Protein AF-A0A6M1T6B3-F1 (afdb_monomer_lite)

Foldseek 3Di:
DDPPPPDVVVVVVVVVVVVVLVVLVVVLVVVLVVLVVPLLVQFPPQCVVCVVVVHDDPPPNRCPVPPVVLVSCLPRVVVPDPVSSVVSCVRNVDPRD

Structure (mmCIF, N/CA/C/O backbone):
data_AF-A0A6M1T6B3-F1
#
_entry.id   AF-A0A6M1T6B3-F1
#
loop_
_atom_site.group_PDB
_atom_site.id
_atom_site.type_symbol
_atom_site.label_atom_id
_atom_site.label_alt_id
_atom_site.label_comp_id
_atom_site.label_asym_id
_atom_site.label_entity_id
_atom_site.label_seq_id
_atom_site.pdbx_PDB_ins_code
_atom_site.Cartn_x
_atom_site.Cartn_y
_atom_site.Cartn_z
_atom_site.occupancy
_atom_site.B_iso_or_equiv
_atom_site.auth_seq_id
_atom_site.auth_comp_id
_atom_site.auth_asym_id
_atom_site.auth_atom_id
_atom_site.pdbx_PDB_model_num
ATOM 1 N N . MET A 1 1 ? 31.396 4.422 -42.024 1.00 44.75 1 MET A N 1
ATOM 2 C CA . MET A 1 1 ? 31.609 5.241 -40.815 1.00 44.75 1 MET A CA 1
ATOM 3 C C . MET A 1 1 ? 30.856 4.533 -39.708 1.00 44.75 1 MET A C 1
ATOM 5 O O . MET A 1 1 ? 29.648 4.382 -39.829 1.00 44.75 1 MET A O 1
ATOM 9 N N . ASP A 1 2 ? 31.584 3.947 -38.764 1.00 43.34 2 ASP A N 1
ATOM 10 C CA . ASP A 1 2 ? 31.020 3.121 -37.697 1.00 43.34 2 ASP A CA 1
ATOM 11 C C . ASP A 1 2 ? 30.361 4.033 -36.652 1.00 43.34 2 ASP A C 1
ATOM 13 O O . ASP A 1 2 ? 31.023 4.851 -36.013 1.00 43.34 2 ASP A O 1
ATOM 17 N N . ILE A 1 3 ? 29.035 3.957 -36.563 1.00 44.34 3 ILE A N 1
ATOM 18 C CA . ILE A 1 3 ? 28.189 4.794 -35.696 1.00 44.34 3 ILE A CA 1
ATOM 19 C C . ILE A 1 3 ? 28.132 4.272 -34.252 1.00 44.34 3 ILE A C 1
ATOM 21 O O . ILE A 1 3 ? 27.458 4.865 -33.414 1.00 44.34 3 ILE A O 1
ATOM 25 N N . SER A 1 4 ? 28.875 3.210 -33.925 1.00 51.88 4 SER A N 1
ATOM 26 C CA . SER A 1 4 ? 28.930 2.628 -32.575 1.00 51.88 4 SER A CA 1
ATOM 27 C C . SER A 1 4 ? 29.627 3.504 -31.517 1.00 51.88 4 SER A C 1
ATOM 29 O O . SER A 1 4 ? 29.570 3.179 -30.334 1.00 51.88 4 SER A O 1
ATOM 31 N N . ASN A 1 5 ? 30.216 4.644 -31.904 1.00 47.97 5 ASN A N 1
ATOM 32 C CA . ASN A 1 5 ? 30.948 5.554 -31.006 1.00 47.97 5 ASN A CA 1
ATOM 33 C C . ASN A 1 5 ? 30.186 6.830 -30.568 1.00 47.97 5 ASN A C 1
ATOM 35 O O . ASN A 1 5 ? 30.773 7.711 -29.940 1.00 47.97 5 ASN A O 1
ATOM 39 N N . PHE A 1 6 ? 28.882 6.944 -30.838 1.00 49.84 6 PHE A N 1
ATOM 40 C CA . PHE A 1 6 ? 27.992 7.944 -30.220 1.00 49.84 6 PHE A CA 1
ATOM 41 C C . PHE A 1 6 ? 27.129 7.213 -29.172 1.00 49.84 6 PHE A C 1
ATOM 43 O O . PHE A 1 6 ? 26.282 6.420 -29.546 1.00 49.84 6 PHE A O 1
ATOM 50 N N . SER A 1 7 ? 27.202 7.371 -27.850 1.00 45.78 7 SER A N 1
ATOM 51 C CA . SER A 1 7 ? 27.842 8.329 -26.950 1.00 45.78 7 SER A CA 1
ATOM 52 C C . SER A 1 7 ? 27.870 7.702 -25.530 1.00 45.78 7 SER A C 1
ATOM 54 O O . SER A 1 7 ? 26.965 6.933 -25.194 1.00 45.78 7 SER A O 1
ATOM 56 N N . PRO A 1 8 ? 28.826 8.045 -24.645 1.00 51.88 8 PRO A N 1
ATOM 57 C CA . PRO A 1 8 ? 28.834 7.584 -23.245 1.00 51.88 8 PRO A CA 1
ATOM 58 C C . PRO A 1 8 ? 27.593 8.023 -22.439 1.00 51.88 8 PRO A C 1
ATOM 60 O O . PRO A 1 8 ? 27.272 7.441 -21.405 1.00 51.88 8 PRO A O 1
ATOM 63 N N . ILE A 1 9 ? 26.867 9.019 -22.948 1.00 50.28 9 ILE A N 1
ATOM 64 C CA . ILE A 1 9 ? 25.652 9.600 -22.372 1.00 50.28 9 ILE A CA 1
ATOM 65 C C . ILE A 1 9 ? 24.490 8.590 -22.411 1.00 50.28 9 ILE A C 1
ATOM 67 O O . ILE A 1 9 ? 23.770 8.447 -21.425 1.00 50.28 9 ILE A O 1
ATOM 71 N N . TYR A 1 10 ? 24.375 7.802 -23.489 1.00 51.72 10 TYR A N 1
ATOM 72 C CA . TYR A 1 10 ? 23.365 6.738 -23.611 1.00 51.72 10 TYR A CA 1
ATOM 73 C C . TYR A 1 10 ? 23.570 5.606 -22.593 1.00 51.72 10 TYR A C 1
ATOM 75 O O . TYR A 1 10 ? 22.606 5.045 -22.075 1.00 51.72 10 TYR A O 1
ATOM 83 N N . ASN A 1 11 ? 24.825 5.272 -22.279 1.00 57.50 11 ASN A N 1
ATOM 84 C CA . ASN A 1 11 ? 25.139 4.214 -21.317 1.00 57.50 11 ASN A CA 1
ATOM 85 C C . ASN A 1 11 ? 24.875 4.676 -19.870 1.00 57.50 11 ASN A C 1
ATOM 87 O O . ASN A 1 11 ? 24.384 3.906 -19.046 1.00 57.50 11 ASN A O 1
ATOM 91 N N . HIS A 1 12 ? 25.110 5.961 -19.578 1.00 56.00 12 HIS A N 1
ATOM 92 C CA . HIS A 1 12 ? 24.814 6.549 -18.270 1.00 56.00 12 HIS A CA 1
ATOM 93 C C . HIS A 1 12 ? 23.311 6.707 -18.013 1.00 56.00 12 HIS A C 1
ATOM 95 O O . HIS A 1 12 ? 22.854 6.335 -16.935 1.00 56.00 12 HIS A O 1
ATOM 101 N N . GLU A 1 13 ? 22.525 7.196 -18.982 1.00 59.53 13 GLU A N 1
ATOM 102 C CA . GLU A 1 13 ? 21.063 7.288 -18.832 1.00 59.53 13 GLU A CA 1
ATOM 103 C C . GLU A 1 13 ? 20.418 5.916 -18.614 1.00 59.53 13 GLU A C 1
ATOM 105 O O . GLU A 1 13 ? 19.525 5.775 -17.778 1.00 59.53 13 GLU A O 1
ATOM 110 N N . ASN A 1 14 ? 20.889 4.892 -19.327 1.00 71.12 14 ASN A N 1
ATOM 111 C CA . ASN A 1 14 ? 20.417 3.522 -19.138 1.00 71.12 14 ASN A CA 1
ATOM 112 C C . ASN A 1 14 ? 20.833 2.960 -17.771 1.00 71.12 14 ASN A C 1
ATOM 114 O O . ASN A 1 14 ? 20.041 2.268 -17.131 1.00 71.12 14 ASN A O 1
ATOM 118 N N . GLY A 1 15 ? 22.032 3.305 -17.290 1.00 76.19 15 GLY A N 1
ATOM 119 C CA . GLY A 1 15 ? 22.485 2.983 -15.938 1.00 76.19 15 GLY A CA 1
ATOM 120 C C . GLY A 1 15 ? 21.619 3.629 -14.855 1.00 76.19 15 GLY A C 1
ATOM 121 O O . GLY A 1 15 ? 21.179 2.939 -13.939 1.00 76.19 15 GLY A O 1
ATOM 122 N N . PHE A 1 16 ? 21.302 4.920 -14.990 1.00 81.38 16 PHE A N 1
ATOM 123 C CA . PHE A 1 16 ? 20.430 5.639 -14.056 1.00 81.38 16 PHE A CA 1
ATOM 124 C C . PHE A 1 16 ? 18.995 5.109 -14.072 1.00 81.38 16 PHE A C 1
ATOM 126 O O . PHE A 1 16 ? 18.425 4.892 -13.007 1.00 81.38 16 PHE A O 1
ATOM 133 N N . LYS A 1 17 ? 18.426 4.832 -15.252 1.00 81.69 17 LYS A N 1
ATOM 134 C CA . LYS A 1 17 ? 17.089 4.223 -15.373 1.00 81.69 17 LYS A CA 1
ATOM 135 C C . LYS A 1 17 ? 17.033 2.836 -14.736 1.00 81.69 17 LYS A C 1
ATOM 137 O O . LYS A 1 17 ? 16.053 2.506 -14.076 1.00 81.69 17 LYS A O 1
ATOM 142 N N . LYS A 1 18 ? 18.080 2.026 -14.917 1.00 82.94 18 LYS A N 1
ATOM 143 C CA . LYS A 1 18 ? 18.172 0.707 -14.287 1.00 82.94 18 LYS A CA 1
ATOM 144 C C . LYS A 1 18 ? 18.305 0.824 -12.768 1.00 82.94 18 LYS A C 1
ATOM 146 O O . LYS A 1 18 ? 17.570 0.156 -12.056 1.00 82.94 18 LYS A O 1
ATOM 151 N N . LEU A 1 19 ? 19.178 1.705 -12.282 1.00 84.38 19 LEU A N 1
ATOM 152 C CA . LEU A 1 19 ? 19.358 1.950 -10.851 1.00 84.38 19 LEU A CA 1
ATOM 153 C C . LEU A 1 19 ? 18.061 2.432 -10.188 1.00 84.38 19 LEU A C 1
ATOM 155 O O . LEU A 1 19 ? 17.689 1.921 -9.140 1.00 84.38 19 LEU A O 1
ATOM 159 N N . ASP A 1 20 ? 17.361 3.383 -10.807 1.00 83.19 20 ASP A N 1
ATOM 160 C CA . ASP A 1 20 ? 16.063 3.875 -10.334 1.00 83.19 20 ASP A CA 1
ATOM 161 C C . ASP A 1 20 ? 15.023 2.746 -10.273 1.00 83.19 20 ASP A C 1
ATOM 163 O O . ASP A 1 20 ? 14.332 2.585 -9.265 1.00 83.19 20 ASP A O 1
ATOM 167 N N . LYS A 1 21 ? 14.964 1.902 -11.311 1.00 81.62 21 LYS A N 1
ATOM 168 C CA . LYS A 1 21 ? 14.093 0.723 -11.338 1.00 81.62 21 LYS A CA 1
ATOM 169 C C . LYS A 1 21 ? 14.421 -0.266 -10.212 1.00 81.62 21 LYS A C 1
ATOM 171 O O . LYS A 1 21 ? 13.499 -0.734 -9.543 1.00 81.62 21 LYS A O 1
ATOM 176 N N . ASP A 1 22 ? 15.701 -0.565 -10.006 1.00 83.94 22 ASP A N 1
ATOM 177 C CA . ASP A 1 22 ? 16.171 -1.511 -8.991 1.00 83.94 22 ASP A CA 1
ATOM 178 C C . ASP A 1 22 ? 15.904 -0.971 -7.572 1.00 83.94 22 ASP A C 1
ATOM 180 O O . ASP A 1 22 ? 15.399 -1.696 -6.716 1.00 83.94 22 ASP A O 1
ATOM 184 N N . LEU A 1 23 ? 16.147 0.324 -7.330 1.00 84.19 23 LEU A N 1
ATOM 185 C CA . LEU A 1 23 ? 15.839 0.986 -6.057 1.00 84.19 23 LEU A CA 1
ATOM 186 C C . LEU A 1 23 ? 14.341 0.964 -5.748 1.00 84.19 23 LEU A C 1
ATOM 188 O O . LEU A 1 23 ? 13.953 0.649 -4.623 1.00 84.19 23 LEU A O 1
ATOM 192 N N . LYS A 1 24 ? 13.495 1.250 -6.744 1.00 78.44 24 LYS A N 1
ATOM 193 C CA . LYS A 1 24 ? 12.035 1.160 -6.600 1.00 78.44 24 LYS A CA 1
ATOM 194 C C . LYS A 1 24 ? 11.597 -0.258 -6.258 1.00 78.44 24 LYS A C 1
ATOM 196 O O . LYS A 1 24 ? 10.785 -0.431 -5.355 1.00 78.44 24 LYS A O 1
ATOM 201 N N . TYR A 1 25 ? 12.169 -1.265 -6.916 1.00 81.00 25 TYR A N 1
ATOM 202 C CA . TYR A 1 25 ? 11.859 -2.666 -6.636 1.00 81.00 25 TYR A CA 1
ATOM 203 C C . TYR A 1 25 ? 12.242 -3.075 -5.208 1.00 81.00 25 TYR A C 1
ATOM 205 O O . TYR A 1 25 ? 11.443 -3.692 -4.501 1.00 81.00 25 TYR A O 1
ATOM 213 N N . ILE A 1 26 ? 13.438 -2.686 -4.754 1.00 85.81 26 ILE A N 1
ATOM 214 C CA . ILE A 1 26 ? 13.899 -2.940 -3.383 1.00 85.81 26 ILE A CA 1
ATOM 215 C C . ILE A 1 26 ? 12.979 -2.248 -2.373 1.00 85.81 26 ILE A C 1
ATOM 217 O O . ILE A 1 26 ? 12.548 -2.885 -1.416 1.00 85.81 26 ILE A O 1
ATOM 221 N N . ALA A 1 27 ? 12.637 -0.976 -2.597 1.00 82.62 27 ALA A N 1
ATOM 222 C CA . ALA A 1 27 ? 11.762 -0.217 -1.708 1.00 82.62 27 ALA A CA 1
ATOM 223 C C . ALA A 1 27 ? 10.359 -0.835 -1.608 1.00 82.62 27 ALA A C 1
ATOM 225 O O . ALA A 1 27 ? 9.849 -1.013 -0.504 1.00 82.62 27 ALA A O 1
ATOM 226 N N . VAL A 1 28 ? 9.759 -1.217 -2.741 1.00 76.88 28 VAL A N 1
ATOM 227 C CA . VAL A 1 28 ? 8.450 -1.890 -2.786 1.00 76.88 28 VAL A CA 1
ATOM 228 C C . VAL A 1 28 ? 8.496 -3.232 -2.061 1.00 76.88 28 VAL A C 1
ATOM 230 O O . VAL A 1 28 ? 7.614 -3.523 -1.254 1.00 76.88 28 VAL A O 1
ATOM 233 N N . THR A 1 29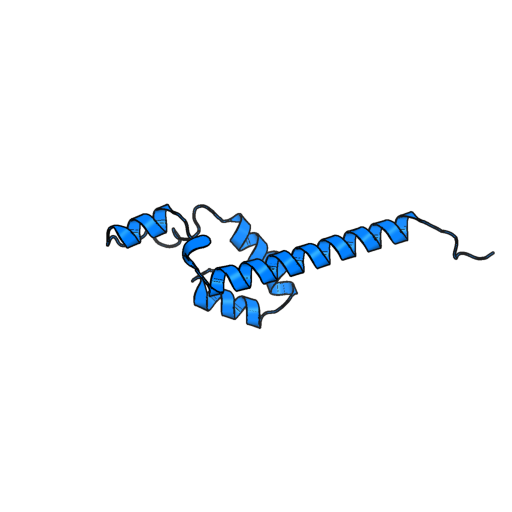 ? 9.534 -4.033 -2.300 1.00 81.75 29 THR A N 1
ATOM 234 C CA . THR A 1 29 ? 9.696 -5.339 -1.645 1.00 81.75 29 THR A CA 1
ATOM 235 C C . THR A 1 29 ? 9.847 -5.170 -0.136 1.00 81.75 29 THR A C 1
ATOM 237 O O . THR A 1 29 ? 9.168 -5.844 0.635 1.00 81.75 29 THR A O 1
ATOM 240 N N . PHE A 1 30 ? 10.691 -4.232 0.298 1.00 84.31 30 PHE A N 1
ATOM 241 C CA . PHE A 1 30 ? 10.910 -3.949 1.712 1.00 84.31 30 PHE A CA 1
ATOM 242 C C . PHE A 1 30 ? 9.638 -3.447 2.398 1.00 84.31 30 PHE A C 1
ATOM 244 O O . PHE A 1 30 ? 9.286 -3.959 3.455 1.00 84.31 30 PHE A O 1
ATOM 251 N N . LEU A 1 31 ? 8.912 -2.510 1.779 1.00 77.75 31 LEU A N 1
ATOM 252 C CA . LEU A 1 31 ? 7.621 -2.039 2.286 1.00 77.75 31 LEU A CA 1
ATOM 253 C C . LEU A 1 31 ? 6.613 -3.184 2.389 1.00 77.75 31 LEU A C 1
ATOM 255 O O . LEU A 1 31 ? 5.947 -3.310 3.405 1.00 77.75 31 LEU A O 1
ATOM 259 N N . SER A 1 32 ? 6.539 -4.057 1.387 1.00 75.69 32 SER A N 1
ATOM 260 C CA . SER A 1 32 ? 5.618 -5.200 1.406 1.00 75.69 32 SER A CA 1
ATOM 261 C C . SER A 1 32 ? 5.912 -6.153 2.566 1.00 75.69 32 SER A C 1
ATOM 263 O O . SER A 1 32 ? 4.994 -6.589 3.257 1.00 75.69 32 SER A O 1
ATOM 265 N N . VAL A 1 33 ? 7.194 -6.439 2.818 1.00 82.94 33 VAL A N 1
ATOM 266 C CA . VAL A 1 33 ? 7.626 -7.255 3.964 1.00 82.94 33 VAL A CA 1
ATOM 267 C C . VAL A 1 33 ? 7.354 -6.536 5.286 1.00 82.94 33 VAL A C 1
ATOM 269 O O . VAL A 1 33 ? 6.881 -7.165 6.227 1.00 82.94 33 VAL A O 1
ATOM 272 N N . LEU A 1 34 ? 7.606 -5.227 5.364 1.00 81.38 34 LEU A N 1
ATOM 273 C CA . LEU A 1 34 ? 7.343 -4.432 6.563 1.00 81.38 34 LEU A CA 1
ATOM 274 C C . LEU A 1 34 ? 5.854 -4.460 6.930 1.00 81.38 34 LEU A C 1
ATOM 276 O O . LEU A 1 34 ? 5.522 -4.717 8.079 1.00 81.38 34 LEU A O 1
ATOM 280 N N . LEU A 1 35 ? 4.969 -4.290 5.946 1.00 75.06 35 LEU A N 1
ATOM 281 C CA . LEU A 1 35 ? 3.516 -4.356 6.132 1.00 75.06 35 LEU A CA 1
ATOM 282 C C . LEU A 1 35 ? 3.021 -5.741 6.545 1.00 75.06 35 LEU A C 1
ATOM 284 O O . LEU A 1 35 ? 2.038 -5.851 7.271 1.00 75.06 35 LEU A O 1
ATOM 288 N N . LEU A 1 36 ? 3.691 -6.788 6.068 1.00 76.62 36 LEU A N 1
ATOM 289 C CA . LEU A 1 36 ? 3.433 -8.173 6.454 1.00 76.62 36 LEU A CA 1
ATOM 290 C C . LEU A 1 36 ? 3.759 -8.439 7.923 1.00 76.62 36 LEU A C 1
ATOM 292 O O . LEU A 1 36 ? 3.067 -9.223 8.568 1.00 76.62 36 LEU A O 1
ATOM 296 N N . VAL A 1 37 ? 4.839 -7.833 8.420 1.00 81.88 37 VAL A N 1
ATOM 297 C CA . VAL A 1 37 ? 5.284 -7.984 9.809 1.00 81.88 37 VAL A CA 1
ATOM 298 C C . VAL A 1 37 ? 4.441 -7.116 10.735 1.00 81.88 37 VAL A C 1
ATOM 300 O O . VAL A 1 37 ? 3.983 -7.601 11.766 1.00 81.88 37 VAL A O 1
ATOM 303 N N . ASP A 1 38 ? 4.236 -5.853 10.365 1.00 77.75 38 ASP A N 1
ATOM 304 C CA . ASP A 1 38 ? 3.488 -4.894 11.161 1.00 77.75 38 ASP A CA 1
ATOM 305 C C . ASP A 1 38 ? 2.889 -3.786 10.277 1.00 77.75 38 ASP A C 1
ATOM 307 O O . ASP A 1 38 ? 3.562 -2.855 9.818 1.00 77.75 38 ASP A O 1
ATOM 311 N N . SER A 1 39 ? 1.579 -3.864 10.052 1.00 73.00 39 SER A N 1
ATOM 312 C CA . SER A 1 39 ? 0.840 -2.853 9.298 1.00 73.00 39 SER A CA 1
ATOM 313 C C . SER A 1 39 ? 0.735 -1.508 10.028 1.00 73.00 39 SER A 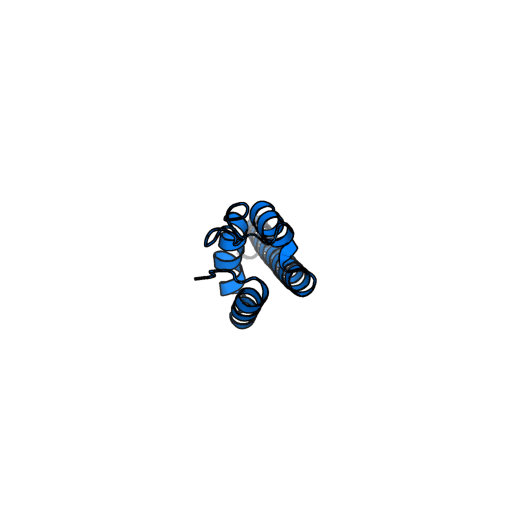C 1
ATOM 315 O O . SER A 1 39 ? 0.469 -0.498 9.382 1.00 73.00 39 SER A O 1
ATOM 317 N N . THR A 1 40 ? 0.940 -1.462 11.351 1.00 72.31 40 THR A N 1
ATOM 318 C CA . THR A 1 40 ? 0.855 -0.223 12.149 1.00 72.31 40 THR A CA 1
ATOM 319 C C . THR A 1 40 ? 2.005 0.733 11.869 1.00 72.31 40 THR A C 1
ATOM 321 O O . THR A 1 40 ? 1.824 1.943 11.959 1.00 72.31 40 THR A O 1
ATOM 324 N N . THR A 1 41 ? 3.142 0.215 11.397 1.00 71.69 41 THR A N 1
ATOM 325 C CA . THR A 1 41 ? 4.355 0.992 11.096 1.00 71.69 41 THR A CA 1
ATOM 326 C C . THR A 1 41 ? 4.165 2.087 10.042 1.00 71.69 41 THR A C 1
ATOM 328 O O . THR A 1 41 ? 5.003 2.976 9.913 1.00 71.69 41 THR A O 1
ATOM 331 N N . ILE A 1 42 ? 3.094 2.009 9.253 1.00 73.12 42 ILE A N 1
ATOM 332 C CA . ILE A 1 42 ? 2.753 2.997 8.224 1.00 73.12 42 ILE A CA 1
ATOM 333 C C . ILE A 1 42 ? 1.464 3.766 8.530 1.00 73.12 42 ILE A C 1
ATOM 335 O O . ILE A 1 42 ? 1.025 4.576 7.713 1.00 73.12 42 ILE A O 1
ATOM 339 N N . MET A 1 43 ? 0.820 3.476 9.658 1.00 74.38 43 MET A N 1
ATOM 340 C CA . MET A 1 43 ? -0.370 4.199 10.077 1.00 74.38 43 MET A CA 1
ATOM 341 C C . MET A 1 43 ? 0.035 5.483 10.796 1.00 74.38 43 MET A C 1
ATOM 343 O O . MET A 1 43 ? 1.111 5.584 11.383 1.00 74.38 43 MET A O 1
ATOM 347 N N . SER A 1 44 ? -0.841 6.482 10.742 1.00 76.00 44 SER A N 1
ATOM 348 C CA . SER A 1 44 ? -0.703 7.677 11.568 1.00 76.00 44 SER A CA 1
ATOM 349 C C . SER A 1 44 ? -0.578 7.284 13.039 1.00 76.00 44 SER A C 1
ATOM 351 O O . SER A 1 44 ? -1.374 6.484 13.532 1.00 76.00 44 SER A O 1
ATOM 353 N N . THR A 1 45 ? 0.366 7.891 13.756 1.00 76.50 45 THR A N 1
ATOM 354 C CA . THR A 1 45 ? 0.460 7.740 15.214 1.00 76.50 45 THR A CA 1
ATOM 355 C C . THR A 1 45 ? -0.842 8.152 15.882 1.00 76.50 45 THR A C 1
ATOM 357 O O . THR A 1 45 ? -1.308 7.448 16.763 1.00 76.50 45 THR A O 1
ATOM 360 N N . ASP A 1 46 ? -1.509 9.191 15.367 1.00 77.88 46 ASP A N 1
ATOM 361 C CA . ASP A 1 46 ? -2.809 9.621 15.883 1.00 77.88 46 ASP A CA 1
ATOM 362 C C . ASP A 1 46 ? -3.852 8.500 15.775 1.00 77.88 46 ASP A C 1
ATOM 364 O O . ASP A 1 46 ? -4.689 8.346 16.657 1.00 77.88 46 ASP A O 1
ATOM 368 N N . TYR A 1 47 ? -3.806 7.690 14.714 1.00 80.56 47 TYR A N 1
ATOM 369 C CA . TYR A 1 47 ? -4.711 6.551 14.552 1.00 80.56 47 TYR A CA 1
ATOM 370 C C . TYR A 1 47 ? -4.410 5.444 15.567 1.00 80.56 47 TYR A C 1
ATOM 372 O O . TYR A 1 47 ? -5.331 4.910 16.186 1.00 80.56 47 TYR A O 1
ATOM 380 N N . ILE A 1 48 ? -3.128 5.129 15.767 1.00 78.31 48 ILE A N 1
ATOM 381 C CA . ILE A 1 48 ? -2.687 4.142 16.759 1.00 78.31 48 ILE A CA 1
ATOM 382 C C . ILE A 1 48 ? -3.061 4.593 18.174 1.00 78.31 48 ILE A C 1
ATOM 384 O O . ILE A 1 48 ? -3.652 3.811 18.913 1.00 78.31 48 ILE A O 1
ATOM 388 N N . ASP A 1 49 ? -2.854 5.866 18.504 1.00 83.06 49 ASP A N 1
ATOM 389 C CA . ASP A 1 49 ? -3.207 6.441 19.803 1.00 83.06 49 ASP A CA 1
ATOM 390 C C . ASP A 1 49 ? -4.717 6.329 20.081 1.00 83.06 49 ASP A C 1
ATOM 392 O O . ASP A 1 49 ? -5.125 5.989 21.193 1.00 83.06 49 ASP A O 1
ATOM 396 N N . HIS A 1 50 ? -5.573 6.547 19.071 1.00 83.75 50 HIS A N 1
ATOM 397 C CA . HIS A 1 50 ? -7.018 6.339 19.225 1.00 83.75 50 HIS A CA 1
ATOM 398 C C . HIS A 1 50 ? -7.345 4.872 19.530 1.00 83.75 50 HIS A C 1
ATOM 400 O O . HIS A 1 50 ? -8.140 4.605 20.434 1.00 83.75 50 HIS A O 1
ATOM 406 N N . LEU A 1 51 ? -6.716 3.927 18.823 1.00 81.38 51 LEU A N 1
ATOM 407 C CA . LEU A 1 51 ? -6.915 2.496 19.063 1.00 81.38 51 LEU A CA 1
ATOM 408 C C . LEU A 1 51 ? -6.436 2.071 20.457 1.00 81.38 51 LEU A C 1
ATOM 410 O O . LEU A 1 51 ? -7.145 1.333 21.143 1.00 81.38 51 LEU A O 1
ATOM 414 N N . GLU A 1 52 ? -5.279 2.560 20.905 1.00 84.62 52 GLU A N 1
ATOM 415 C CA . GLU A 1 52 ? -4.724 2.256 22.230 1.00 84.62 52 GLU A CA 1
ATOM 416 C C . GLU A 1 52 ? -5.588 2.811 23.369 1.00 84.62 52 GLU A C 1
ATOM 418 O O . GLU A 1 52 ? -5.733 2.176 24.415 1.00 84.62 52 GLU A O 1
ATOM 423 N N . MET A 1 53 ? -6.228 3.963 23.154 1.00 88.38 53 MET A N 1
ATOM 424 C CA . MET A 1 53 ? -7.165 4.558 24.111 1.00 88.38 53 MET A CA 1
ATOM 425 C C . MET A 1 53 ? -8.574 3.942 24.059 1.00 88.38 53 MET A C 1
ATOM 427 O O . MET A 1 53 ? -9.451 4.361 24.818 1.00 88.38 53 MET A O 1
ATOM 431 N N . GLY A 1 54 ? -8.823 2.960 23.183 1.00 84.00 54 GLY A N 1
ATOM 432 C CA . GLY A 1 54 ? -10.150 2.367 22.982 1.00 84.00 54 GLY A CA 1
ATOM 433 C C . GLY A 1 54 ? -11.164 3.334 22.356 1.00 84.00 54 GLY A C 1
ATOM 434 O O . GLY A 1 54 ? -12.374 3.135 22.481 1.00 84.00 54 GLY A O 1
ATOM 435 N N . LEU A 1 55 ? -10.678 4.395 21.710 1.00 85.44 55 LEU A N 1
ATOM 436 C CA . LEU A 1 55 ? -11.478 5.373 20.986 1.00 85.44 55 LEU A CA 1
ATOM 437 C C . LEU A 1 55 ? -11.681 4.913 19.541 1.00 85.44 55 LEU A C 1
ATOM 439 O O . LEU A 1 55 ? -10.884 4.167 18.978 1.00 85.44 55 LEU A O 1
ATOM 443 N N . THR A 1 56 ? -12.764 5.371 18.916 1.00 84.19 56 THR A N 1
ATOM 444 C CA . THR A 1 56 ? -12.963 5.168 17.477 1.00 84.19 56 THR A CA 1
ATOM 445 C C . THR A 1 56 ? -12.135 6.208 16.718 1.00 84.19 56 THR A C 1
ATOM 447 O O . THR A 1 56 ? -12.381 7.403 16.912 1.00 84.19 56 THR A O 1
ATOM 450 N N . PRO A 1 57 ? -11.159 5.802 15.887 1.00 81.12 57 PRO A N 1
ATOM 451 C CA . PRO A 1 57 ? -10.382 6.743 15.093 1.00 81.12 57 PRO A CA 1
ATOM 452 C C . PRO A 1 57 ? -11.274 7.460 14.066 1.00 81.12 57 PRO A C 1
ATOM 454 O O . PRO A 1 57 ? -12.218 6.849 13.560 1.00 81.12 57 PRO A O 1
ATOM 457 N N . PRO A 1 58 ? -10.985 8.726 13.718 1.00 79.44 58 PRO A N 1
ATOM 458 C CA . PRO A 1 58 ? -11.663 9.407 12.617 1.00 79.44 58 PRO A CA 1
ATOM 459 C C . PRO A 1 58 ? -11.470 8.672 11.279 1.00 79.44 58 PRO A C 1
ATOM 461 O O . PRO A 1 58 ? -10.412 8.079 11.048 1.00 79.44 58 PRO A O 1
ATOM 464 N N . ASP A 1 59 ? -12.450 8.747 10.377 1.00 73.00 59 ASP A N 1
ATOM 465 C CA . ASP A 1 59 ? -12.357 8.128 9.046 1.00 73.00 59 ASP A CA 1
ATOM 466 C C . ASP A 1 59 ? -11.094 8.589 8.290 1.00 73.00 59 ASP A C 1
ATOM 468 O O . ASP A 1 59 ? -10.744 9.770 8.308 1.00 73.00 59 ASP A O 1
ATOM 472 N N . GLU A 1 60 ? -10.400 7.645 7.640 1.00 69.75 60 GLU A N 1
ATOM 473 C CA . GLU A 1 60 ? -9.140 7.842 6.892 1.00 69.75 60 GLU A CA 1
ATOM 474 C C . GLU A 1 60 ? -7.950 8.376 7.719 1.00 69.75 60 GLU A C 1
ATOM 476 O O . GLU A 1 60 ? -6.863 8.603 7.176 1.00 69.75 60 GLU A O 1
ATOM 481 N N . SER A 1 61 ? -8.098 8.533 9.041 1.00 74.00 61 SER A N 1
ATOM 482 C CA . SER A 1 61 ? -7.034 9.092 9.885 1.00 74.00 61 SER A CA 1
ATOM 483 C C . SER A 1 61 ? -5.783 8.220 9.954 1.00 74.00 61 SER A C 1
ATOM 485 O O . SER A 1 61 ? -4.702 8.746 10.223 1.00 74.00 61 SER A O 1
ATOM 487 N N . GLN A 1 62 ? -5.878 6.930 9.603 1.00 71.31 62 GLN A N 1
ATOM 488 C CA . GLN A 1 62 ? -4.715 6.054 9.467 1.00 71.31 62 GLN A CA 1
ATOM 489 C C . GLN A 1 62 ? -3.701 6.534 8.409 1.00 71.31 62 GLN A C 1
ATOM 491 O O . GLN A 1 62 ? -2.547 6.121 8.467 1.00 71.31 62 GLN A O 1
ATOM 496 N N . TYR A 1 63 ? -4.072 7.447 7.497 1.00 69.88 63 TYR A N 1
ATOM 497 C CA . TYR A 1 63 ? -3.187 7.957 6.434 1.00 69.88 63 TYR A CA 1
ATOM 498 C C . TYR A 1 63 ? -2.837 9.438 6.534 1.00 69.88 63 TYR A C 1
ATOM 500 O O . TYR A 1 63 ? -2.041 9.922 5.726 1.00 69.88 63 TYR A O 1
ATOM 508 N N . SER A 1 64 ? -3.361 10.155 7.532 1.00 68.19 64 SER A N 1
ATOM 509 C CA . SER A 1 64 ? -3.231 11.616 7.646 1.00 68.19 64 SER A CA 1
ATOM 510 C C . SER A 1 64 ? -1.787 12.133 7.646 1.00 68.19 64 SER A C 1
ATOM 512 O O . SER A 1 64 ? -1.546 13.275 7.260 1.00 68.19 64 SER A O 1
ATOM 514 N N . ILE A 1 65 ? -0.817 11.301 8.036 1.00 62.19 65 ILE A N 1
ATOM 515 C CA . ILE A 1 65 ? 0.601 11.680 8.153 1.00 62.19 65 ILE A CA 1
ATOM 516 C C . ILE A 1 65 ? 1.442 11.194 6.963 1.00 62.19 65 ILE A C 1
ATOM 518 O O . ILE A 1 65 ? 2.502 11.751 6.675 1.00 62.19 65 ILE A O 1
ATOM 522 N N . MET A 1 66 ? 0.960 10.201 6.209 1.00 67.19 66 MET A N 1
ATOM 523 C CA . MET A 1 66 ? 1.705 9.575 5.112 1.00 67.19 66 MET A CA 1
ATOM 524 C C . MET A 1 66 ? 1.018 9.589 3.724 1.00 67.19 66 MET A C 1
ATOM 526 O O . MET A 1 66 ? 1.119 8.599 2.991 1.00 67.19 66 MET A O 1
ATOM 530 N N . PRO A 1 67 ? 0.449 10.722 3.246 1.00 65.81 67 PRO A N 1
ATOM 531 C CA . PRO A 1 67 ? -0.072 10.827 1.873 1.00 65.81 67 PRO A CA 1
ATOM 532 C C . PRO A 1 67 ? 0.950 10.437 0.791 1.00 65.81 67 PRO A C 1
ATOM 534 O O . PRO A 1 67 ? 0.603 9.877 -0.248 1.00 65.81 67 PRO A O 1
ATOM 537 N N . ARG A 1 68 ? 2.245 10.691 1.039 1.00 65.38 68 ARG A N 1
ATOM 538 C CA . ARG A 1 68 ? 3.324 10.350 0.098 1.00 65.38 68 ARG A CA 1
ATOM 539 C C . ARG A 1 68 ? 3.527 8.851 -0.099 1.00 65.38 68 ARG A C 1
ATOM 541 O O . ARG A 1 68 ? 3.943 8.459 -1.184 1.00 65.38 68 ARG A O 1
ATOM 548 N N . ILE A 1 69 ? 3.271 8.021 0.911 1.00 69.31 69 ILE A N 1
ATOM 549 C CA . ILE A 1 69 ? 3.435 6.567 0.775 1.00 69.31 69 ILE A CA 1
ATOM 550 C C . ILE A 1 69 ? 2.248 5.969 0.022 1.00 69.31 69 ILE A C 1
ATOM 552 O O . ILE A 1 69 ? 2.464 5.138 -0.853 1.00 69.31 69 ILE A O 1
ATOM 556 N N . GLN A 1 70 ? 1.029 6.474 0.236 1.00 70.75 70 GLN A N 1
ATOM 557 C CA . GLN A 1 70 ? -0.106 6.145 -0.634 1.00 70.75 70 GLN A CA 1
ATOM 558 C C . GLN A 1 70 ? 0.157 6.539 -2.089 1.00 70.75 70 GLN A C 1
ATOM 560 O O . GLN A 1 70 ? -0.074 5.737 -2.990 1.00 70.75 70 GLN A O 1
ATOM 565 N N . GLN A 1 71 ? 0.688 7.741 -2.331 1.00 73.94 71 GLN A N 1
ATOM 566 C CA . GLN A 1 71 ? 1.060 8.169 -3.680 1.00 73.94 71 GLN A CA 1
ATOM 567 C C . GLN A 1 71 ? 2.142 7.263 -4.284 1.00 73.94 71 GLN A C 1
ATOM 569 O O . GLN A 1 71 ? 1.999 6.816 -5.417 1.00 73.94 71 GLN A O 1
ATOM 574 N N . PHE A 1 72 ? 3.181 6.927 -3.517 1.00 73.75 72 PHE A N 1
ATOM 575 C CA . PHE A 1 72 ? 4.234 6.010 -3.953 1.00 73.75 72 PHE A CA 1
ATOM 576 C C . PHE A 1 72 ? 3.676 4.624 -4.311 1.00 73.75 72 PHE A C 1
ATOM 578 O O . PHE A 1 72 ? 4.029 4.057 -5.344 1.00 73.75 72 PHE A O 1
ATOM 585 N N . ILE A 1 73 ? 2.766 4.088 -3.498 1.00 70.69 73 ILE A N 1
ATOM 586 C CA . ILE A 1 73 ? 2.140 2.792 -3.763 1.00 70.69 73 ILE A CA 1
ATOM 587 C C . ILE A 1 73 ? 1.240 2.864 -5.009 1.00 70.69 73 ILE A C 1
ATOM 589 O O . ILE A 1 73 ? 1.326 2.004 -5.886 1.00 70.69 73 ILE A O 1
ATOM 593 N N . ASN A 1 74 ? 0.434 3.916 -5.151 1.00 71.56 74 ASN A N 1
ATOM 594 C CA . ASN A 1 74 ? -0.412 4.112 -6.330 1.00 71.56 74 ASN A CA 1
ATOM 595 C C . ASN A 1 74 ? 0.409 4.262 -7.625 1.00 71.56 74 ASN A C 1
ATOM 597 O O . ASN A 1 74 ? 0.042 3.692 -8.651 1.00 71.56 74 ASN A O 1
ATOM 601 N N . GLU A 1 75 ? 1.518 5.003 -7.594 1.00 73.94 75 GLU A N 1
ATOM 602 C CA . GLU A 1 75 ? 2.330 5.288 -8.783 1.00 73.94 75 GLU A CA 1
ATOM 603 C C . GLU A 1 75 ? 3.223 4.111 -9.197 1.00 73.94 75 GLU A C 1
ATOM 605 O O . GLU A 1 75 ? 3.335 3.811 -10.389 1.00 73.94 75 GLU A O 1
ATOM 610 N N . TYR A 1 76 ? 3.856 3.437 -8.233 1.00 69.81 76 TYR A N 1
ATOM 611 C CA . TYR A 1 76 ? 4.925 2.473 -8.519 1.00 69.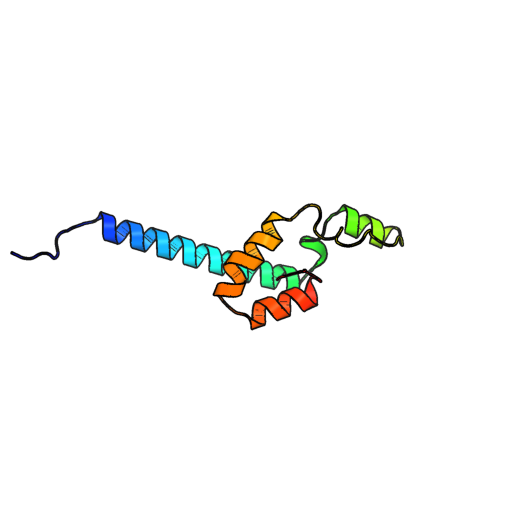81 76 TYR A CA 1
ATOM 612 C C . TYR A 1 76 ? 4.517 1.016 -8.337 1.00 69.81 76 TYR A C 1
ATOM 614 O O . TYR A 1 76 ? 5.044 0.141 -9.018 1.00 69.81 76 TYR A O 1
ATOM 622 N N . LEU A 1 77 ? 3.589 0.731 -7.430 1.00 66.81 77 LEU A N 1
ATOM 623 C CA . LEU A 1 77 ? 3.230 -0.644 -7.083 1.00 66.81 77 LEU A CA 1
ATOM 624 C C . LEU A 1 77 ? 2.236 -1.222 -8.098 1.00 66.81 77 LEU A C 1
ATOM 626 O O . LEU A 1 77 ? 2.407 -2.352 -8.551 1.00 66.81 77 LEU A O 1
ATOM 630 N N . LYS A 1 78 ? 1.302 -0.394 -8.585 1.00 63.16 78 LYS A N 1
ATOM 631 C CA . LYS A 1 78 ? 0.401 -0.731 -9.703 1.00 63.16 78 LYS A CA 1
ATOM 632 C C . LYS A 1 78 ? 1.113 -1.080 -11.005 1.00 63.16 78 LYS A C 1
ATOM 634 O O . LYS A 1 78 ? 0.604 -1.861 -11.800 1.00 63.16 78 LYS A O 1
ATOM 639 N N . THR A 1 79 ? 2.266 -0.468 -11.258 1.00 64.44 79 THR A N 1
ATOM 640 C CA . THR A 1 79 ? 3.054 -0.741 -12.466 1.00 64.44 79 THR A CA 1
ATOM 641 C C . THR A 1 79 ? 3.864 -2.031 -12.361 1.00 64.44 79 THR A C 1
ATOM 643 O O . THR A 1 79 ? 4.346 -2.512 -13.385 1.00 64.44 79 THR A O 1
ATOM 646 N N . TYR A 1 80 ? 4.016 -2.582 -11.155 1.00 65.44 80 TYR A N 1
ATOM 647 C CA . TYR A 1 80 ? 4.834 -3.761 -10.894 1.00 65.44 80 TYR A CA 1
ATOM 648 C C . TYR A 1 80 ? 4.014 -5.039 -10.752 1.00 65.44 80 TYR A C 1
ATOM 650 O O . TYR A 1 80 ? 4.323 -6.014 -11.434 1.00 65.44 80 TYR A O 1
ATOM 658 N N . ASP A 1 81 ? 2.997 -5.046 -9.886 1.00 69.38 81 ASP A N 1
ATOM 659 C CA . ASP A 1 81 ? 2.197 -6.243 -9.617 1.00 69.38 81 ASP A CA 1
ATOM 660 C C . ASP A 1 81 ? 0.855 -5.885 -8.955 1.00 69.38 81 ASP A C 1
ATOM 662 O O . ASP A 1 81 ? 0.803 -5.375 -7.832 1.00 69.38 81 ASP A O 1
ATOM 666 N N . ASN A 1 82 ? -0.247 -6.168 -9.654 1.00 72.31 82 ASN A N 1
ATOM 667 C CA . ASN A 1 82 ? -1.595 -5.915 -9.145 1.00 72.31 82 ASN A CA 1
ATOM 668 C C . ASN A 1 82 ? -1.966 -6.844 -7.977 1.00 72.31 82 ASN A C 1
ATOM 670 O O . ASN A 1 82 ? -2.712 -6.421 -7.096 1.00 72.31 82 ASN A O 1
ATOM 674 N N . GLU A 1 83 ? -1.431 -8.070 -7.921 1.00 73.12 83 GLU A N 1
ATOM 675 C CA . GLU A 1 83 ? -1.685 -8.978 -6.793 1.00 73.12 83 GLU A CA 1
ATOM 676 C C . GLU A 1 83 ? -1.045 -8.440 -5.512 1.00 73.12 83 GLU A C 1
ATOM 678 O O . GLU A 1 83 ? -1.645 -8.500 -4.438 1.00 73.12 83 GLU A O 1
ATOM 683 N N . LEU A 1 84 ? 0.143 -7.840 -5.629 1.00 69.94 84 LEU A N 1
ATOM 684 C CA . LEU A 1 84 ? 0.825 -7.205 -4.506 1.00 69.94 84 LEU A CA 1
ATOM 685 C C . LEU A 1 84 ? 0.062 -5.971 -4.005 1.00 69.94 84 LEU A C 1
ATOM 687 O O . LEU A 1 84 ? -0.030 -5.748 -2.799 1.00 69.94 84 LEU A O 1
ATOM 691 N N . VAL A 1 85 ? -0.534 -5.195 -4.915 1.00 72.31 85 VAL A N 1
ATOM 692 C CA . VAL A 1 85 ? -1.413 -4.070 -4.563 1.00 72.31 85 VAL A CA 1
ATOM 693 C C . VAL A 1 85 ? -2.630 -4.545 -3.773 1.00 72.31 85 VAL A C 1
ATOM 695 O O . VAL A 1 85 ? -2.935 -3.979 -2.723 1.00 72.31 85 VAL A O 1
ATOM 698 N N . ASP A 1 86 ? -3.312 -5.587 -4.242 1.00 73.88 86 ASP A N 1
ATOM 699 C CA . ASP A 1 86 ? -4.494 -6.120 -3.563 1.00 73.88 86 ASP A CA 1
ATOM 700 C C . ASP A 1 86 ? -4.144 -6.759 -2.216 1.00 73.88 86 ASP A C 1
ATOM 702 O O . ASP A 1 86 ? -4.879 -6.609 -1.234 1.00 73.88 86 ASP A O 1
ATOM 706 N N . PHE A 1 87 ? -2.980 -7.401 -2.133 1.00 74.31 87 PHE A N 1
ATOM 707 C CA . PHE A 1 87 ? -2.434 -7.902 -0.883 1.00 74.31 87 PHE A CA 1
ATOM 708 C C . PHE A 1 87 ? -2.181 -6.767 0.121 1.00 74.31 87 PHE A C 1
ATOM 710 O O . PHE A 1 87 ? -2.638 -6.850 1.262 1.00 74.31 87 PHE A O 1
ATOM 717 N N . ILE A 1 88 ? -1.542 -5.674 -0.312 1.00 70.25 88 ILE A N 1
ATOM 718 C CA . ILE A 1 88 ? -1.285 -4.497 0.528 1.00 70.25 88 ILE A CA 1
ATOM 719 C C . ILE A 1 88 ? -2.597 -3.850 0.992 1.00 70.25 88 ILE A C 1
ATOM 721 O O . ILE A 1 88 ? -2.750 -3.604 2.185 1.00 70.25 88 ILE A O 1
ATOM 725 N N . LYS A 1 89 ? -3.581 -3.654 0.101 1.00 73.69 89 LYS A N 1
ATOM 726 C CA . LYS A 1 89 ? -4.916 -3.135 0.473 1.00 73.69 89 LYS A CA 1
ATOM 727 C C . LYS A 1 89 ? -5.548 -3.936 1.605 1.00 73.69 89 LYS A C 1
ATOM 729 O O . LYS A 1 89 ? -6.139 -3.362 2.517 1.00 73.69 89 LYS A O 1
ATOM 734 N N . LYS A 1 90 ? -5.425 -5.263 1.536 1.00 72.38 90 LYS A N 1
ATOM 735 C CA . LYS A 1 90 ? -6.034 -6.184 2.496 1.00 72.38 90 LYS 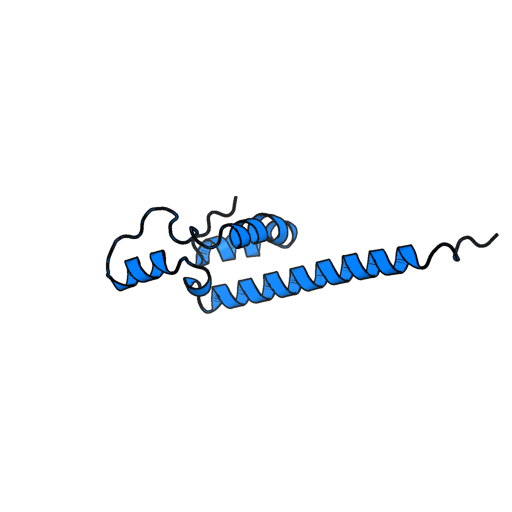A CA 1
ATOM 736 C C . LYS A 1 90 ? -5.392 -6.106 3.879 1.00 72.38 90 LYS A C 1
ATOM 738 O O . LYS A 1 90 ? -6.106 -6.250 4.866 1.00 72.38 90 LYS A O 1
ATOM 743 N N . ILE A 1 91 ? -4.075 -5.916 3.952 1.00 68.81 91 ILE A N 1
ATOM 744 C CA . ILE A 1 91 ? -3.340 -5.912 5.228 1.00 68.81 91 ILE A CA 1
ATOM 745 C C . ILE A 1 91 ? -3.211 -4.520 5.841 1.00 68.81 91 ILE A C 1
ATOM 747 O O . ILE A 1 91 ? -3.133 -4.399 7.056 1.00 68.81 91 ILE A O 1
ATOM 751 N N . SER A 1 92 ? -3.185 -3.469 5.021 1.00 64.25 92 SER A N 1
ATOM 752 C CA . SER A 1 92 ? -2.943 -2.111 5.497 1.00 64.25 92 SER A CA 1
ATOM 753 C C . SER A 1 92 ? -4.198 -1.257 5.571 1.00 64.25 92 SER A C 1
ATOM 755 O O . SER A 1 92 ? -4.080 -0.109 5.970 1.00 64.25 92 SER A O 1
ATOM 757 N N . PHE A 1 93 ? -5.352 -1.765 5.122 1.00 64.81 93 PHE A N 1
ATOM 758 C CA . PHE A 1 93 ? -6.601 -1.014 4.942 1.00 64.81 93 PHE A CA 1
ATOM 759 C C . PHE A 1 93 ? -6.473 0.208 4.008 1.00 64.81 93 PHE A C 1
ATOM 761 O O . PHE A 1 93 ? -7.261 1.152 4.121 1.00 64.81 93 PHE A O 1
ATOM 768 N N . MET A 1 94 ? -5.441 0.277 3.146 1.00 64.38 94 MET A N 1
ATOM 769 C CA . MET A 1 94 ? -5.166 1.475 2.331 1.00 64.38 94 MET A CA 1
ATOM 770 C C . MET A 1 94 ? -6.179 1.641 1.208 1.00 64.38 94 MET A C 1
ATOM 772 O O . MET A 1 94 ? -6.488 0.693 0.487 1.00 64.38 94 MET A O 1
ATOM 776 N N . ASN A 1 95 ? -6.616 2.884 0.999 1.00 58.47 95 ASN A N 1
ATOM 777 C CA . ASN A 1 95 ? -7.426 3.259 -0.150 1.00 58.47 95 ASN A CA 1
ATOM 778 C C . ASN A 1 95 ? -6.521 3.482 -1.380 1.00 58.47 95 ASN A C 1
ATOM 780 O O . ASN A 1 95 ? -6.110 4.595 -1.702 1.00 58.47 95 ASN A O 1
ATOM 784 N N . ILE A 1 96 ? -6.116 2.377 -2.011 1.00 57.81 96 ILE A N 1
ATOM 785 C CA . ILE A 1 96 ? -5.240 2.364 -3.194 1.00 57.81 96 ILE A CA 1
ATOM 786 C C . ILE A 1 96 ? -6.157 2.330 -4.431 1.00 57.81 96 ILE A C 1
ATOM 788 O O . ILE A 1 96 ? -6.777 1.303 -4.721 1.00 57.81 96 ILE A O 1
ATOM 792 N N . HIS A 1 97 ? -6.319 3.455 -5.128 1.00 55.84 97 HIS A N 1
ATOM 793 C CA . HIS A 1 97 ? -7.203 3.577 -6.297 1.00 5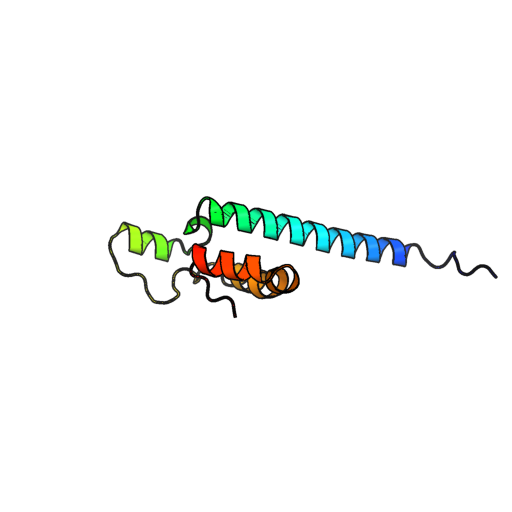5.84 97 HIS A CA 1
ATOM 794 C C . HIS A 1 97 ? -6.517 3.138 -7.559 1.00 55.84 97 HIS A C 1
ATOM 796 O O . HIS A 1 97 ? -5.442 3.701 -7.863 1.00 55.84 97 HIS A O 1
#

Organism: NCBI:txid1736908

pLDDT: mean 71.45, std 10.82, range [43.34, 88.38]

Sequence (97 aa):
MDISNFSPIYNHENGFKKLDKDLKYIAVTFLSVLLLVDSTTIMSTDYIDHLEMGLTPPDESQYSIMPRIQQFINEYLKTYDNELVDFIKKISFMNIH

Radius of gyration: 19.22 Å; chains: 1; bounding box: 45×21×65 Å

Secondary structure (DSSP, 8-state):
--GGGS-HHHHHHHHHHHHHHHHHHHHHHHHHHHHHH-GGGGS-HHHHHHHHTTPPPPTTGGGTT-HHHHHHIIIIITTT-HHHHHHHHHHH-----

=== Feature glossary ===
Reading guide. The protein is described through the following features:

Foldseek 3Di. A 3Di character summarizes, for each residue, the relative orientation of the Cα frame of its nearest spatial neighbor. Because it encodes fold topology rather than chemistry, 3Di alignments detect remote structural similarity that sequence alignment misses.

Contact-map, Ramachandran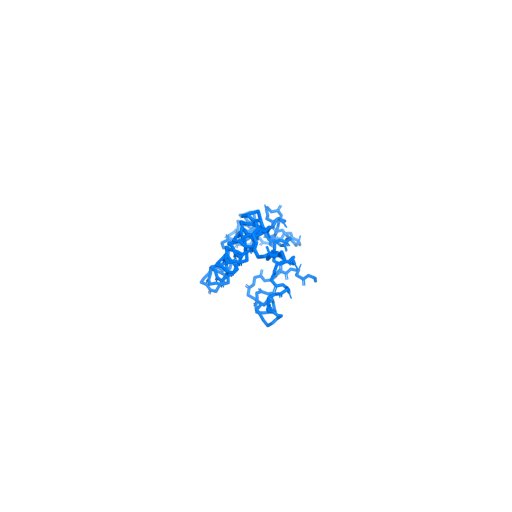, and PAE plots. Plot images: a contact map (which residues are close in 3D, as an N×N binary image), a Ramachandran scatter (backbone torsion angles, revealing secondary-structure composition at a glance), and — for AlphaFold structures — a PAE heatmap (pairwise prediction confidence).

Radius of gyration, Cα contacts, bounding box. Radius of gyration (Rg) is the root-mean-square distance of Cα atoms from their centroid — a single number for overall size and compactness. A globular domain of N residues has Rg ≈ 2.2·N^0.38 Å; an extended or disordered chain has a much larger Rg. The Cα contact count is the number of residue pairs whose Cα atoms are within 8 Å and are more than four positions apart in sequence — a standard proxy for tertiary packing density. The bounding box is the smallest axis-aligned box enclosing all Cα atoms.

Secondary structure (8-state, DSSP). Eight-state secondary structure (DSSP): H is the canonical α-helix, G the tighter 3₁₀-helix, I the wider π-helix; E/B are β-structure, T and S are turns and bends, and '-' is everything else. DSSP derives these from the pattern of main-chain N–H···O=C hydrogen bonds, not from the sequence.

B-factor. B-factor (Debye–Waller factor) reflects atomic displacement in the crystal lattice. It is an experimental observable (units Å²), not a prediction; low values mean the atom is pinned down, high values mean it moves or is heterogeneous across the crystal.

pLDDT. pLDDT is the predicted lDDT-Cα score: AlphaFold's confidence that the local environment of each residue (all inter-atomic distances within 15 Å) is correctly placed. It is a per-residue number between 0 and 100, with higher meaning more reliable.

Nearest PDB structures. Nearest PDB neighbors are the top structural matches found by Foldseek when searching this structure against the entire Protein Data Bank. Each hit reports a TM-score (0 to 1; >0.5 almost always implies the same fold) and an E-value. These are *structural* homologs — they may share no detectable sequence similarity.

Solvent-accessible surface area. Accessible surface area quantifies burial. A residue with SASA near zero is packed into the hydrophobic core; one with SASA >100 Å² sits on the surface. Computed here via the Shrake–Rupley numerical algorithm with a 1.4 Å probe.

Rendered structure images. Structure images are PyMOL renders from six orthogonal camera directions. Cartoon representation draws helices as coils and strands as arrows; sticks shows the backbone as bonds; surface shows the solvent-excluded envelope. Rainbow coloring maps sequence position to hue (blue→red, N→C); chain coloring assigns a distinct color per polypeptide.

Backbone torsions (φ/ψ). φ (phi) and ψ (psi) are the two rotatable backbone dihedrals per residue: φ is the C(i-1)–N–Cα–C torsion, ψ is the N–Cα–C–N(i+1) torsion, both in degrees on (−180°, 180°]. α-helical residues cluster near (−60°, −45°); β-strand residues near (−120°, +130°). A Ramachandran plot is simply a scatter of (φ, ψ) for every residue.

Predicted aligned error. Predicted Aligned Error (PAE) is an AlphaFold confidence matrix: entry (i, j) is the expected error in the position of residue j, in ångströms, when the prediction is superimposed on the true structure at residue i. Low PAE within a block of residues means that block is internally rigid and well-predicted; high PAE between two blocks means their relative placement is uncertain even if each block individually is confident.

mmCIF coordinates. Structure coordinates are given as an mmCIF _atom_site loop: one row per atom with element, residue name, chain id, sequence number, and x/y/z position in Å. Only the four main-chain atoms per residue are included here; side chains are omitted to keep the record compact.

InterPro / GO / CATH / organism. Database cross-references. InterPro integrates a dozen domain/family signature databases into unified entries with residue-range hits. GO terms attach function/process/location labels with evidence codes. CATH codes position the fold in a four-level structural taxonomy. Organism is the NCBI-taxonomy species name.

Secondary structure (3-state, P-SEA). SS3 is a coarse helix/strand/coil call (letters a/b/c) made by the P-SEA algorithm from inter-Cα distances and dihedrals. It is less detailed than DSSP but needs only Cα positions.

Sequence. Sequence gives the chain of amino acids in standard one-letter code (A=alanine, C=cysteine, …, Y=tyrosine), read N→C. It is the only feature that is directly encoded by the gene; all structural features are derived from the folded form of this sequence.